Protein AF-A0A9P6AMW8-F1 (afdb_monomer)

Mean predicted aligned error: 8.82 Å

Radius of gyration: 20.81 Å; Cα contacts (8 Å, |Δi|>4): 158; chains: 1; bounding box: 56×40×56 Å

Solvent-accessible surface area (backbone atoms only — not comparable to full-atom values): 8699 Å² total; per-residue (Å²): 134,95,81,68,92,44,73,69,53,42,51,54,51,51,64,68,69,44,82,83,67,63,63,82,44,75,46,80,45,67,46,92,93,39,68,93,45,84,43,79,47,74,47,56,54,65,71,47,46,52,52,48,61,76,64,36,72,91,46,67,91,43,57,53,68,61,65,46,85,46,56,45,96,85,60,84,44,79,48,72,88,52,58,36,30,29,69,67,43,39,60,51,47,73,72,48,61,91,94,62,61,73,78,42,79,42,77,49,72,52,84,43,75,55,54,85,88,76,72,74,44,72,46,71,54,73,49,78,50,53,46,30,49,54,85,88,115

InterPro domains:
  IPR041078 Plavaka transposase [PF18759] (4-136)

Secondary structure (DSSP, 8-state):
----SSHHHHHHHHHHHS---SPPEEEEEEETTEEEEEEEEEE--HHHHHHHHHH-GGGTT-B--S---EE-TTSSSEE--SGGGSHHHHHHHTTSPTT-----EEEEE--EEE-GGGS-EEE--EEEEETTB-TT-

Structure (mmCIF, N/CA/C/O backbone):
data_AF-A0A9P6AMW8-F1
#
_entry.id   AF-A0A9P6AMW8-F1
#
loop_
_atom_site.group_PDB
_atom_site.id
_atom_site.type_symbol
_atom_site.label_atom_id
_atom_site.label_alt_id
_atom_site.label_comp_id
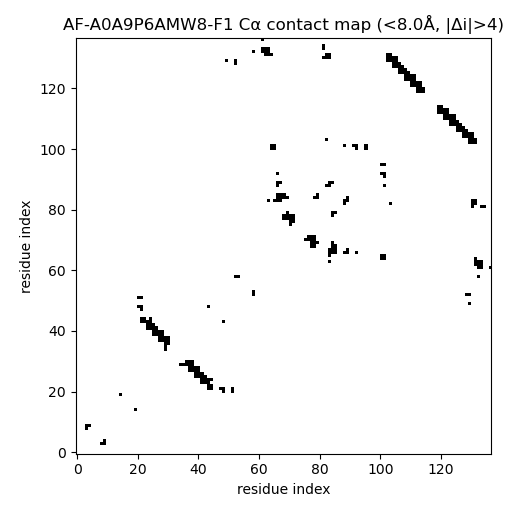_atom_site.label_asym_id
_atom_site.label_entity_id
_atom_site.label_seq_id
_atom_site.pdbx_PDB_ins_code
_atom_site.Cartn_x
_atom_site.Cartn_y
_atom_site.Cartn_z
_atom_site.occupancy
_atom_site.B_iso_or_equiv
_atom_site.auth_seq_id
_atom_site.auth_comp_id
_atom_site.auth_asym_id
_atom_site.auth_atom_id
_atom_site.pdbx_PDB_model_num
ATOM 1 N N . MET A 1 1 ? -28.611 23.921 -3.679 1.00 47.62 1 MET A N 1
ATOM 2 C CA . MET A 1 1 ? -28.307 24.585 -2.395 1.00 47.62 1 MET A CA 1
ATOM 3 C C . MET A 1 1 ? -28.744 23.627 -1.295 1.00 47.62 1 MET A C 1
ATOM 5 O O . MET A 1 1 ? -29.929 23.336 -1.227 1.00 47.62 1 MET A O 1
ATOM 9 N N . LEU A 1 2 ? -27.805 23.041 -0.545 1.00 55.50 2 LEU A N 1
ATOM 10 C CA . LEU A 1 2 ? -28.119 22.187 0.610 1.00 55.50 2 LEU A CA 1
ATOM 11 C C . LEU A 1 2 ? -28.408 23.109 1.801 1.00 55.50 2 LEU A C 1
ATOM 13 O O . LEU A 1 2 ? -27.525 23.855 2.216 1.00 55.50 2 LEU A O 1
ATOM 17 N N . SER A 1 3 ? -29.643 23.112 2.300 1.00 78.00 3 SER A N 1
ATOM 18 C CA . SER A 1 3 ? -30.046 23.852 3.501 1.00 78.00 3 SER A CA 1
ATOM 19 C C . SER A 1 3 ? -30.355 22.872 4.631 1.00 78.00 3 SER A C 1
ATOM 21 O O . SER A 1 3 ? -31.043 21.878 4.404 1.00 78.00 3 SER A O 1
ATOM 23 N N . PHE A 1 4 ? -29.887 23.171 5.841 1.00 83.88 4 PHE A N 1
ATOM 24 C CA . PHE A 1 4 ? -30.096 22.363 7.044 1.00 83.88 4 PHE A CA 1
ATOM 25 C C . PHE A 1 4 ? -30.487 23.258 8.224 1.00 83.88 4 PHE A C 1
ATOM 27 O O . PHE A 1 4 ? -30.116 24.430 8.283 1.00 83.88 4 PHE A O 1
ATOM 34 N N . THR A 1 5 ? -31.235 22.697 9.171 1.00 84.56 5 THR A N 1
ATOM 35 C CA . THR A 1 5 ? -31.775 23.407 10.346 1.00 84.56 5 THR A CA 1
ATOM 36 C C . THR A 1 5 ? -31.062 23.048 11.649 1.00 84.56 5 THR A C 1
ATOM 38 O O . THR A 1 5 ? -31.277 23.686 12.678 1.00 84.56 5 THR A O 1
ATOM 41 N N . SER A 1 6 ? -30.173 22.050 11.624 1.00 84.06 6 SER A N 1
ATOM 42 C CA . SER A 1 6 ? -29.344 21.670 12.770 1.00 84.06 6 SER A CA 1
ATOM 43 C C . SER A 1 6 ? -28.012 21.052 12.343 1.00 84.06 6 SER A C 1
ATOM 45 O O . SER A 1 6 ? -27.896 20.489 11.256 1.00 84.06 6 SER A O 1
ATOM 47 N N . ALA A 1 7 ? -27.012 21.086 13.232 1.00 72.38 7 ALA A N 1
ATOM 48 C CA . ALA A 1 7 ? -25.718 20.434 13.004 1.00 72.38 7 ALA A CA 1
ATOM 49 C C . ALA A 1 7 ? -25.854 18.913 12.794 1.00 72.38 7 ALA A C 1
ATOM 51 O O . ALA A 1 7 ? -25.143 18.325 11.985 1.00 72.38 7 ALA A O 1
ATOM 52 N N . LYS A 1 8 ? -26.817 18.275 13.474 1.00 78.75 8 LYS A N 1
ATOM 53 C CA . LYS A 1 8 ? -27.129 16.850 13.294 1.00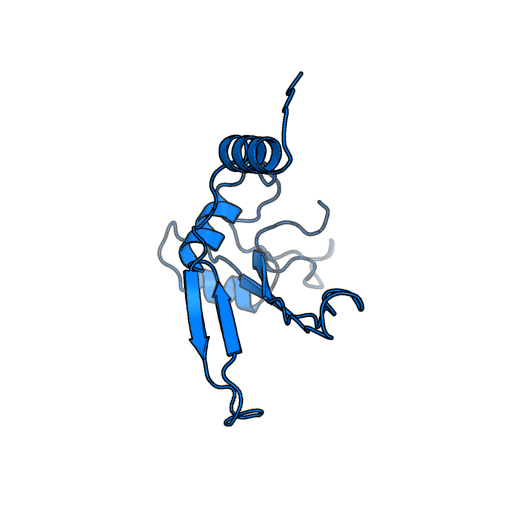 78.75 8 LYS A CA 1
ATOM 54 C C . LYS A 1 8 ? -27.656 16.563 11.888 1.00 78.75 8 LYS A C 1
ATOM 56 O O . LYS A 1 8 ? -27.276 15.566 11.283 1.00 78.75 8 LYS A O 1
ATOM 61 N N . GLU A 1 9 ? -28.524 17.433 11.381 1.00 80.69 9 GLU A N 1
ATOM 62 C CA . GLU A 1 9 ? -29.074 17.324 10.031 1.00 80.69 9 GLU A CA 1
ATOM 63 C C . GLU A 1 9 ? -28.001 17.579 8.969 1.00 80.69 9 GLU A C 1
ATOM 65 O O . GLU A 1 9 ? -27.904 16.809 8.018 1.00 80.69 9 GLU A O 1
ATOM 70 N N . MET A 1 10 ? -27.145 18.583 9.177 1.00 80.50 10 MET A N 1
ATOM 71 C CA . MET A 1 10 ? -25.980 18.835 8.329 1.00 80.50 10 MET A CA 1
ATOM 72 C C . MET A 1 10 ? -25.079 17.601 8.245 1.00 80.50 10 MET A C 1
ATOM 74 O O . MET A 1 10 ? -24.810 17.130 7.148 1.00 80.50 10 MET A O 1
ATOM 78 N N . HIS A 1 11 ? -24.659 17.038 9.386 1.00 73.88 11 HIS A N 1
ATOM 79 C CA . HIS A 1 11 ? -23.818 15.838 9.406 1.00 73.88 11 HIS A CA 1
ATOM 80 C C . HIS A 1 11 ? -24.504 14.666 8.702 1.00 73.88 11 HIS A C 1
ATOM 82 O O . HIS A 1 11 ? -23.898 14.043 7.843 1.00 73.88 11 HIS A O 1
ATOM 88 N N . ALA A 1 12 ? -25.783 14.405 8.978 1.00 75.50 12 ALA A N 1
ATOM 89 C CA . ALA A 1 12 ? -26.512 13.318 8.327 1.00 75.50 12 ALA A CA 1
ATOM 90 C C . ALA A 1 12 ? -26.642 13.500 6.802 1.00 75.50 12 ALA A C 1
ATOM 92 O O . ALA A 1 12 ? -26.612 12.515 6.064 1.00 75.50 12 ALA A O 1
ATOM 93 N N . GLN A 1 13 ? -26.798 14.738 6.324 1.00 73.50 13 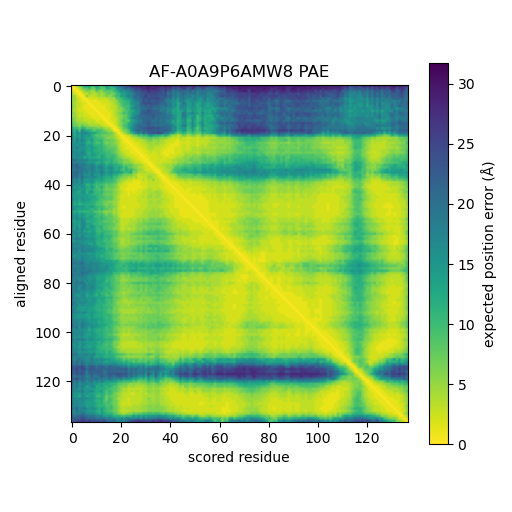GLN A N 1
ATOM 94 C CA . GLN A 1 13 ? -26.823 15.044 4.892 1.00 73.50 13 GLN A CA 1
ATOM 95 C C . GLN A 1 13 ? -25.435 14.879 4.259 1.00 73.50 13 GLN A C 1
ATOM 97 O O . GLN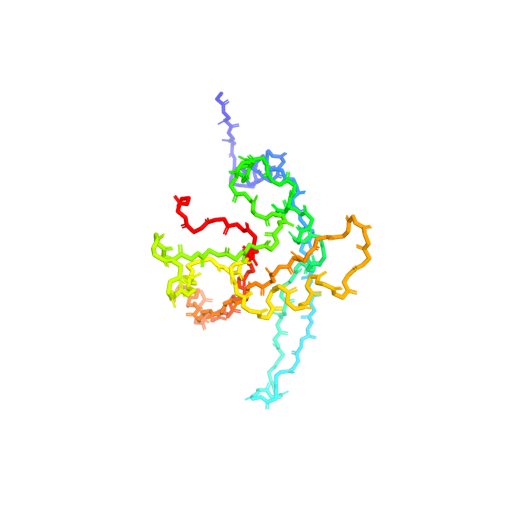 A 1 13 ? -25.340 14.291 3.184 1.00 73.50 13 GLN A O 1
ATOM 102 N N . THR A 1 14 ? -24.371 15.324 4.931 1.00 64.38 14 THR A N 1
ATOM 103 C CA . THR A 1 14 ? -22.982 15.139 4.484 1.00 64.38 14 THR A CA 1
ATOM 104 C C . THR A 1 14 ? -22.612 13.657 4.407 1.00 64.38 14 THR A C 1
ATOM 106 O O . THR A 1 14 ? -22.142 13.205 3.369 1.00 64.38 14 THR A O 1
ATOM 109 N N . GLU A 1 15 ? -22.920 12.877 5.445 1.00 66.81 15 GLU A N 1
ATOM 110 C CA . GLU A 1 15 ? -22.695 11.422 5.495 1.00 66.81 15 GLU A CA 1
ATOM 111 C C . GLU A 1 15 ? -23.474 10.670 4.399 1.00 66.81 15 GLU A C 1
ATOM 113 O O . GLU A 1 15 ? -22.990 9.688 3.845 1.00 66.81 15 GLU A O 1
ATOM 118 N N . LYS A 1 16 ? -24.684 11.132 4.045 1.00 65.75 16 LYS A N 1
ATOM 119 C CA . LYS A 1 16 ? -25.469 10.566 2.931 1.00 65.75 16 LYS A CA 1
ATOM 120 C C . LYS A 1 16 ? -24.941 10.944 1.549 1.00 65.75 16 LYS A C 1
ATOM 122 O O . LYS A 1 16 ? -25.181 10.201 0.602 1.00 65.75 16 LYS A O 1
ATOM 127 N N . ALA A 1 17 ? -24.336 12.121 1.417 1.00 61.44 17 ALA A N 1
ATOM 128 C CA . ALA A 1 17 ? -23.851 12.649 0.146 1.00 61.44 17 ALA A CA 1
ATOM 129 C C . ALA A 1 17 ? -22.426 12.181 -0.185 1.00 61.44 17 ALA A C 1
ATOM 131 O O . ALA A 1 17 ? -22.044 12.177 -1.354 1.00 61.44 17 ALA A O 1
ATOM 132 N N . MET A 1 18 ? -21.643 11.795 0.823 1.00 59.72 18 MET A N 1
ATOM 133 C CA . MET A 1 18 ? -20.328 11.198 0.626 1.00 59.72 18 MET A CA 1
ATOM 134 C C . MET A 1 18 ? -20.472 9.781 0.062 1.00 59.72 18 MET A C 1
ATOM 136 O O . MET A 1 18 ? -21.304 8.996 0.518 1.00 59.72 18 MET A O 1
ATOM 140 N N . VAL A 1 19 ? -19.660 9.456 -0.951 1.00 58.62 19 VAL A N 1
ATOM 141 C CA . VAL A 1 19 ? -19.504 8.080 -1.441 1.00 58.62 19 VAL A CA 1
ATOM 142 C C . VAL A 1 19 ? -19.133 7.230 -0.230 1.00 58.62 19 VAL A C 1
ATOM 144 O O . VAL A 1 19 ? -18.149 7.528 0.447 1.00 58.62 19 VAL A O 1
ATOM 147 N N . GLN A 1 20 ? -19.973 6.251 0.114 1.00 67.19 20 GLN A N 1
ATOM 148 C CA . GLN A 1 20 ? -19.756 5.442 1.308 1.00 67.19 20 GLN A CA 1
ATOM 149 C C . GLN A 1 20 ? -18.525 4.568 1.090 1.00 67.19 20 GLN A C 1
ATOM 151 O O . GLN A 1 20 ? -18.607 3.515 0.462 1.00 67.19 20 GLN A O 1
ATOM 156 N N . GLY A 1 21 ? -17.387 5.043 1.590 1.00 74.62 21 GLY A N 1
ATOM 157 C CA . GLY A 1 21 ? -16.154 4.278 1.639 1.00 74.62 21 GLY A CA 1
ATOM 158 C C . GLY A 1 21 ? -16.254 3.097 2.615 1.00 74.62 21 GLY A C 1
ATOM 159 O O . GLY A 1 21 ? -17.332 2.765 3.123 1.00 74.62 21 GLY A O 1
ATOM 160 N N . PRO A 1 22 ? -15.121 2.447 2.912 1.00 86.00 22 PRO A N 1
ATOM 161 C CA . PRO A 1 22 ? -15.063 1.357 3.878 1.00 86.00 22 PRO A CA 1
ATOM 162 C C . PRO A 1 22 ? -15.728 1.722 5.215 1.00 86.00 22 PRO A C 1
ATOM 164 O O . PRO A 1 22 ? -15.629 2.847 5.695 1.00 86.00 22 PRO A O 1
ATOM 167 N N . ILE A 1 23 ? -16.394 0.759 5.854 1.00 87.88 23 ILE A N 1
ATOM 168 C CA . ILE A 1 23 ? -17.102 1.003 7.120 1.00 87.88 23 ILE A CA 1
ATOM 169 C C . ILE A 1 23 ? -16.088 1.096 8.266 1.00 87.88 23 ILE A C 1
ATOM 171 O O . ILE A 1 23 ? -15.137 0.312 8.332 1.00 87.88 23 ILE A O 1
ATOM 175 N N . TRP A 1 24 ? -16.275 2.057 9.172 1.00 87.69 24 TRP A N 1
ATOM 176 C CA . TRP A 1 24 ? -15.488 2.147 10.402 1.00 87.69 24 TRP A CA 1
ATOM 177 C C . TRP A 1 24 ? -15.844 1.014 11.364 1.00 87.69 24 TRP A C 1
ATOM 179 O O . TRP A 1 24 ? -17.010 0.780 11.675 1.00 87.69 24 TRP A O 1
ATOM 189 N N . THR A 1 25 ? -14.820 0.343 11.875 1.00 91.88 25 THR A N 1
ATOM 190 C CA . THR A 1 25 ? -14.905 -0.635 12.963 1.00 91.88 25 THR A CA 1
ATOM 191 C C . THR A 1 25 ? -14.058 -0.142 14.129 1.00 91.88 25 THR A C 1
ATOM 193 O O . THR A 1 25 ? -13.088 0.592 13.932 1.00 91.88 25 THR A O 1
ATOM 196 N N . SER A 1 26 ? -14.415 -0.530 15.351 1.00 93.31 26 SER A N 1
ATOM 197 C CA . SER A 1 26 ? -13.593 -0.268 16.525 1.00 93.31 26 SER A CA 1
ATOM 198 C C . SER A 1 26 ? -13.357 -1.523 17.348 1.00 93.31 26 SER A C 1
ATOM 200 O O . SER A 1 26 ? -14.180 -2.438 17.376 1.00 93.31 26 SER A O 1
ATOM 202 N N . GLN A 1 27 ? -12.213 -1.562 18.020 1.00 93.81 27 GLN A N 1
ATOM 203 C CA . GLN A 1 27 ? -11.889 -2.590 18.999 1.00 93.81 27 GLN A CA 1
ATOM 204 C C . GLN A 1 27 ? -11.116 -1.971 20.160 1.00 93.81 27 GLN A C 1
ATOM 206 O O . GLN A 1 27 ? -10.371 -1.006 19.980 1.00 93.81 27 GLN A O 1
ATOM 211 N N . ILE A 1 28 ? -11.287 -2.537 21.350 1.00 94.19 28 ILE A N 1
ATOM 212 C CA . ILE A 1 28 ? -10.445 -2.199 22.495 1.00 94.19 28 ILE A CA 1
ATOM 213 C C . ILE A 1 28 ? -9.156 -3.005 22.361 1.00 94.19 28 ILE A C 1
ATOM 215 O O . ILE A 1 28 ? -9.201 -4.217 22.146 1.00 94.19 28 ILE A O 1
ATOM 219 N N . ILE A 1 29 ? -8.024 -2.321 22.459 1.00 91.81 29 ILE A N 1
ATOM 220 C CA . ILE A 1 29 ? -6.694 -2.919 22.471 1.00 91.81 29 ILE A CA 1
ATOM 221 C C . ILE A 1 29 ? -5.965 -2.523 23.750 1.00 91.81 29 ILE A C 1
ATOM 223 O O . ILE A 1 29 ? -6.311 -1.537 24.402 1.00 91.81 29 ILE A O 1
ATOM 227 N N . THR A 1 30 ? -4.933 -3.295 24.057 1.00 91.50 30 THR A N 1
ATOM 228 C CA . THR A 1 30 ? -3.956 -2.986 25.093 1.00 91.50 30 THR A CA 1
ATOM 229 C C . THR A 1 30 ? -2.601 -2.866 24.414 1.00 91.50 30 THR A C 1
ATOM 231 O O . THR A 1 30 ? -2.164 -3.794 23.725 1.00 91.50 30 THR A O 1
ATOM 234 N N . LEU A 1 31 ? -1.957 -1.714 24.563 1.00 87.62 31 LEU A N 1
ATOM 235 C CA . LEU A 1 31 ? -0.597 -1.494 24.083 1.00 87.62 31 LEU A CA 1
ATOM 236 C C . LEU A 1 31 ? 0.406 -2.005 25.120 1.00 87.62 31 LEU A C 1
ATOM 238 O O . LEU A 1 31 ? 0.199 -1.837 26.318 1.00 87.62 31 LEU A O 1
ATOM 242 N N . LYS A 1 32 ? 1.516 -2.598 24.667 1.00 87.62 32 LYS A N 1
ATOM 243 C CA . LYS A 1 32 ? 2.574 -3.096 25.570 1.00 87.62 32 LYS A CA 1
ATOM 244 C C . LYS A 1 32 ? 3.210 -1.968 26.380 1.00 87.62 32 LYS A C 1
ATOM 246 O O . LYS A 1 32 ? 3.704 -2.173 27.479 1.00 87.62 32 LYS A O 1
ATOM 251 N N . GLU A 1 33 ? 3.220 -0.771 25.814 1.00 85.38 33 GLU A N 1
ATOM 252 C CA . GLU A 1 33 ? 3.769 0.435 26.417 1.00 85.38 33 GLU A CA 1
ATOM 253 C C . GLU A 1 33 ? 2.826 1.055 27.462 1.00 85.38 33 GLU A C 1
ATOM 255 O O . GLU A 1 33 ? 3.240 1.949 28.196 1.00 85.38 33 GLU A O 1
ATOM 260 N N . ALA A 1 34 ? 1.569 0.603 27.520 1.00 83.62 34 ALA A N 1
ATOM 261 C CA . ALA A 1 34 ? 0.529 1.125 28.399 1.00 83.62 34 ALA A CA 1
ATOM 262 C C . ALA A 1 34 ? -0.479 0.015 28.750 1.00 83.62 34 ALA A C 1
ATOM 264 O O . ALA A 1 34 ? -1.662 0.112 28.424 1.00 83.62 34 ALA A O 1
ATOM 265 N N . GLU A 1 35 ? 0.006 -1.057 29.388 1.00 85.25 35 GLU A N 1
ATOM 266 C CA . GLU A 1 35 ? -0.796 -2.257 29.680 1.00 85.25 35 GLU A CA 1
ATOM 267 C C . GLU A 1 35 ? -1.982 -1.983 30.623 1.00 85.25 35 GLU A C 1
ATOM 269 O O . GLU A 1 35 ? -3.021 -2.635 30.519 1.00 85.25 35 GLU A O 1
ATOM 274 N N . ASP A 1 36 ? -1.849 -0.974 31.488 1.00 88.25 36 ASP A N 1
ATOM 275 C CA . ASP A 1 36 ? -2.874 -0.555 32.451 1.00 88.25 36 ASP A CA 1
ATOM 276 C C . ASP A 1 36 ? -3.914 0.418 31.860 1.00 88.25 36 ASP A C 1
ATOM 278 O O . ASP A 1 36 ? -4.883 0.786 32.530 1.00 88.25 36 ASP A O 1
ATOM 282 N N . GLU A 1 37 ? -3.745 0.839 30.604 1.00 84.75 37 GLU A N 1
ATOM 283 C CA . GLU A 1 37 ? -4.668 1.739 29.916 1.00 84.75 37 GLU A CA 1
ATOM 284 C C . GLU A 1 37 ? -5.309 1.026 28.724 1.00 84.75 37 GLU A C 1
ATOM 286 O O . GLU A 1 37 ? -4.632 0.504 27.844 1.00 84.75 37 GLU A O 1
ATOM 291 N N . LEU A 1 38 ? -6.641 1.017 28.661 1.00 85.44 38 LEU A N 1
ATOM 292 C CA . LEU A 1 38 ? -7.358 0.499 27.497 1.00 85.44 38 LEU A CA 1
ATOM 293 C C . LEU A 1 38 ? -7.419 1.575 26.411 1.00 85.44 38 LEU A C 1
ATOM 295 O O . LEU A 1 38 ? -7.950 2.666 26.643 1.00 85.44 38 LEU A O 1
ATOM 299 N N . GLN A 1 39 ? -6.940 1.262 25.207 1.00 87.69 39 GLN A N 1
ATOM 300 C CA . GLN A 1 39 ? -7.053 2.145 24.047 1.00 87.69 39 GLN A CA 1
ATOM 301 C C . GLN A 1 39 ? -8.156 1.656 23.106 1.00 87.69 39 GLN A C 1
ATOM 303 O O . GLN A 1 39 ? -8.381 0.459 22.939 1.00 87.69 39 GLN A O 1
ATOM 308 N N . VAL A 1 40 ? -8.846 2.589 22.449 1.00 90.69 40 VAL A N 1
ATOM 309 C CA . VAL A 1 40 ? -9.815 2.260 21.396 1.00 90.69 40 VAL A CA 1
ATOM 310 C C . VAL A 1 40 ? -9.148 2.462 20.043 1.00 90.69 40 VAL A C 1
ATOM 312 O O . VAL A 1 40 ? -8.764 3.578 19.696 1.00 90.69 40 VAL A O 1
ATOM 315 N N . MET A 1 41 ? -9.030 1.387 19.270 1.00 91.12 41 MET A N 1
ATOM 316 C CA . MET A 1 41 ? -8.548 1.429 17.895 1.00 91.12 41 MET A CA 1
ATOM 317 C C . MET A 1 41 ? -9.736 1.532 16.947 1.00 91.12 41 MET A C 1
ATOM 319 O O . MET A 1 41 ? -10.585 0.645 16.935 1.00 91.12 41 MET A O 1
ATOM 323 N N . PHE A 1 42 ? -9.769 2.586 16.136 1.00 91.69 42 PHE A N 1
ATOM 324 C CA . PHE A 1 42 ? -10.713 2.743 15.030 1.00 91.69 42 PHE A CA 1
ATOM 325 C C . PHE A 1 42 ? -10.005 2.405 13.722 1.00 91.69 42 PHE A C 1
ATOM 327 O O . PHE A 1 42 ? -8.903 2.894 13.477 1.00 91.69 42 PHE A O 1
ATOM 334 N N . PHE A 1 43 ? -10.614 1.568 12.888 1.00 91.38 43 PHE A N 1
ATOM 335 C CA . PHE A 1 43 ? -10.003 1.122 11.641 1.00 91.38 43 PHE A CA 1
ATOM 336 C C . PHE A 1 43 ? -11.046 0.738 10.592 1.00 91.38 43 PHE A C 1
ATOM 338 O O . PHE A 1 43 ? -12.189 0.405 10.901 1.00 91.38 43 PHE A O 1
ATOM 345 N N . HIS A 1 44 ? -10.616 0.749 9.338 1.00 92.00 44 HIS A N 1
ATOM 346 C CA . HIS A 1 44 ? -11.336 0.172 8.212 1.00 92.00 44 HIS A CA 1
ATOM 347 C C . HIS A 1 44 ? -10.746 -1.187 7.844 1.00 92.00 44 HIS A C 1
ATOM 349 O O . HIS A 1 44 ? -9.578 -1.462 8.128 1.00 92.00 44 HIS A O 1
ATOM 355 N N . ASN A 1 45 ? -11.515 -2.023 7.143 1.00 92.12 45 ASN A N 1
ATOM 356 C CA . ASN A 1 45 ? -10.941 -3.211 6.522 1.00 92.12 45 ASN A CA 1
ATOM 357 C C . ASN A 1 45 ? -9.915 -2.776 5.452 1.00 92.12 45 ASN A C 1
ATOM 359 O O . ASN A 1 45 ? -10.314 -2.164 4.458 1.00 92.12 45 ASN A O 1
ATOM 363 N N . PRO A 1 46 ? -8.621 -3.121 5.595 1.00 92.31 46 PRO A N 1
ATOM 364 C CA . PRO A 1 46 ? -7.578 -2.645 4.689 1.00 92.31 46 PRO A CA 1
ATOM 365 C C . PRO A 1 46 ? -7.799 -3.109 3.244 1.00 92.31 46 PRO A C 1
ATOM 367 O O . PRO A 1 46 ? -7.510 -2.370 2.310 1.00 92.31 46 PRO A O 1
ATOM 370 N N . VAL A 1 47 ? -8.387 -4.291 3.034 1.00 93.44 47 VAL A N 1
ATOM 371 C CA . VAL A 1 47 ? -8.716 -4.790 1.689 1.00 93.44 47 VAL A CA 1
ATOM 372 C C . VAL A 1 47 ? -9.810 -3.940 1.041 1.00 93.44 47 VAL A C 1
ATOM 374 O O . VAL A 1 47 ? -9.777 -3.715 -0.166 1.00 93.44 47 VAL A O 1
ATOM 377 N N . GLN A 1 48 ? -10.777 -3.451 1.823 1.00 93.38 48 GLN A N 1
ATOM 378 C CA . GLN A 1 48 ? -11.789 -2.524 1.311 1.00 93.38 48 GLN A CA 1
ATOM 379 C C . GLN A 1 48 ? -11.176 -1.158 0.997 1.00 93.38 48 GLN A C 1
ATOM 381 O O . GLN A 1 48 ? -11.501 -0.600 -0.043 1.00 93.38 48 GLN A O 1
ATOM 386 N N . CYS A 1 49 ? -10.242 -0.663 1.816 1.00 92.62 49 CYS A N 1
ATOM 387 C CA . CYS A 1 49 ? -9.507 0.568 1.513 1.00 92.62 49 CYS A CA 1
ATOM 388 C C . CYS A 1 49 ? -8.734 0.465 0.197 1.00 92.62 49 CYS A C 1
ATOM 390 O O . CYS A 1 49 ? -8.812 1.369 -0.625 1.00 92.62 49 CYS A O 1
ATOM 392 N N . VAL A 1 50 ? -8.028 -0.647 -0.033 1.00 93.88 50 VAL A N 1
ATOM 393 C CA . VAL A 1 50 ? -7.310 -0.878 -1.297 1.00 93.88 50 VAL A CA 1
ATOM 394 C C . VAL A 1 50 ? -8.279 -0.888 -2.480 1.00 93.88 50 VAL A C 1
ATOM 396 O O . VAL A 1 50 ? -8.000 -0.254 -3.492 1.00 93.88 50 VAL A O 1
ATOM 399 N N . LYS A 1 51 ? -9.430 -1.564 -2.358 1.00 92.50 51 LYS A N 1
ATOM 400 C CA . LYS A 1 51 ? -10.465 -1.569 -3.407 1.00 92.50 51 LYS A CA 1
ATOM 401 C C . LYS A 1 51 ? -11.006 -0.172 -3.692 1.00 92.50 51 LYS A C 1
ATOM 403 O O . LYS A 1 51 ? -11.175 0.167 -4.856 1.00 92.50 51 LYS A O 1
ATOM 408 N N . GLU A 1 52 ? -11.249 0.616 -2.650 1.00 91.88 52 GLU A N 1
ATOM 409 C CA . GLU A 1 52 ? -11.726 1.991 -2.780 1.00 91.88 52 GLU A CA 1
ATOM 410 C C . GLU A 1 52 ? -10.685 2.865 -3.484 1.00 91.88 52 GLU A C 1
ATOM 412 O O . GLU A 1 52 ? -11.010 3.543 -4.450 1.00 91.88 52 GLU A O 1
ATOM 417 N N . LEU A 1 53 ? -9.416 2.794 -3.067 1.00 92.12 53 LEU A N 1
ATOM 418 C CA . LEU A 1 53 ? -8.326 3.550 -3.688 1.00 92.12 53 LEU A CA 1
ATOM 419 C C . LEU A 1 53 ? -8.129 3.157 -5.161 1.00 92.12 53 LEU A C 1
ATOM 421 O O . LEU A 1 53 ? -8.030 4.036 -6.008 1.00 92.12 53 LEU A O 1
ATOM 425 N N . LEU A 1 54 ? -8.140 1.861 -5.490 1.00 91.50 54 LEU A N 1
ATOM 426 C CA . LEU A 1 54 ? -8.036 1.386 -6.879 1.00 91.50 54 LEU A CA 1
ATOM 427 C C . LEU A 1 54 ? -9.271 1.716 -7.732 1.00 91.50 54 LEU A C 1
ATOM 429 O O . LEU A 1 54 ? -9.171 1.768 -8.954 1.00 91.50 54 LEU A O 1
ATOM 433 N N . GLY A 1 55 ? -10.440 1.867 -7.111 1.00 90.00 55 GLY A N 1
ATOM 434 C CA . GLY A 1 55 ? -11.698 2.176 -7.789 1.00 90.00 55 GLY A CA 1
ATOM 435 C C . GLY A 1 55 ? -12.017 3.667 -7.859 1.00 90.00 55 GLY A C 1
ATOM 436 O O . GLY A 1 55 ? -13.002 4.036 -8.497 1.00 90.00 55 GLY A O 1
ATOM 437 N N . ASN A 1 56 ? -11.225 4.519 -7.203 1.00 89.12 56 ASN A N 1
ATOM 438 C CA . ASN A 1 56 ? -11.535 5.933 -7.058 1.00 89.12 56 ASN A CA 1
ATOM 439 C C . ASN A 1 56 ? -11.350 6.674 -8.395 1.00 89.12 56 ASN A C 1
ATOM 441 O O . ASN A 1 56 ? -10.221 6.770 -8.888 1.00 89.12 56 ASN A O 1
ATOM 445 N N . PRO A 1 57 ? -12.414 7.275 -8.965 1.00 89.38 57 PRO A N 1
ATOM 446 C CA . PRO A 1 57 ? -12.317 8.026 -10.214 1.00 89.38 57 PRO A CA 1
ATOM 447 C C . PRO A 1 57 ? -11.361 9.222 -10.150 1.00 89.38 57 PRO A C 1
ATOM 449 O O . PRO A 1 57 ? -10.876 9.653 -11.191 1.00 89.38 57 PRO A O 1
ATOM 452 N N . ALA A 1 58 ? -11.069 9.748 -8.955 1.00 88.00 58 ALA A N 1
ATOM 453 C CA . 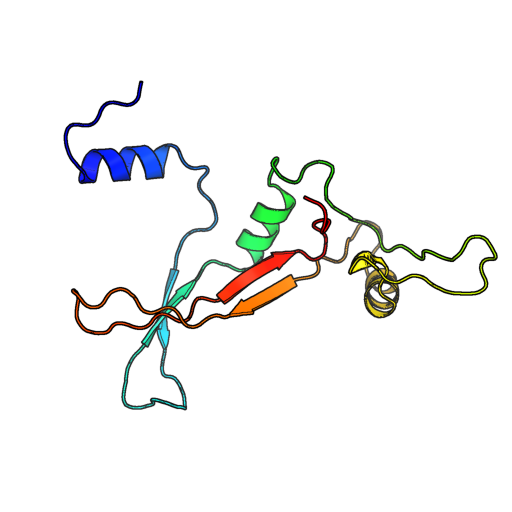ALA A 1 58 ? -10.101 10.829 -8.773 1.00 88.00 58 ALA A CA 1
ATOM 454 C C . ALA A 1 58 ? -8.677 10.436 -9.201 1.00 88.00 58 ALA A C 1
ATOM 456 O O . ALA A 1 58 ? -7.880 11.313 -9.508 1.00 88.00 58 ALA A O 1
ATOM 457 N N . PHE A 1 59 ? -8.370 9.137 -9.235 1.00 89.06 59 PHE A N 1
ATOM 458 C CA . PHE A 1 59 ? -7.064 8.601 -9.624 1.00 89.06 59 PHE A CA 1
ATOM 459 C C . PHE A 1 59 ? -7.086 7.954 -11.016 1.00 89.06 59 PHE A C 1
ATOM 461 O O . PHE A 1 59 ? -6.151 7.250 -11.402 1.00 89.06 59 PHE A O 1
ATOM 468 N N . ALA A 1 60 ? -8.165 8.145 -11.781 1.00 88.50 60 ALA A N 1
ATOM 469 C CA . ALA A 1 60 ? -8.278 7.591 -13.122 1.00 88.50 60 ALA A CA 1
ATOM 470 C C . ALA A 1 60 ? -7.216 8.204 -14.048 1.00 88.50 60 ALA A C 1
ATOM 472 O O . ALA A 1 60 ? -7.189 9.412 -14.254 1.00 88.50 60 ALA A O 1
ATOM 473 N N . GLY A 1 61 ? -6.363 7.356 -14.627 1.00 90.31 61 GLY A N 1
ATOM 474 C CA . GLY A 1 61 ? -5.238 7.784 -15.470 1.00 90.31 61 GLY A CA 1
ATOM 475 C C . GLY A 1 61 ? -3.946 8.085 -14.703 1.00 90.31 61 GLY A C 1
ATOM 476 O O . GLY A 1 61 ? -2.895 8.154 -15.325 1.00 90.31 61 GLY A O 1
ATOM 477 N N . GLU A 1 62 ? -4.010 8.1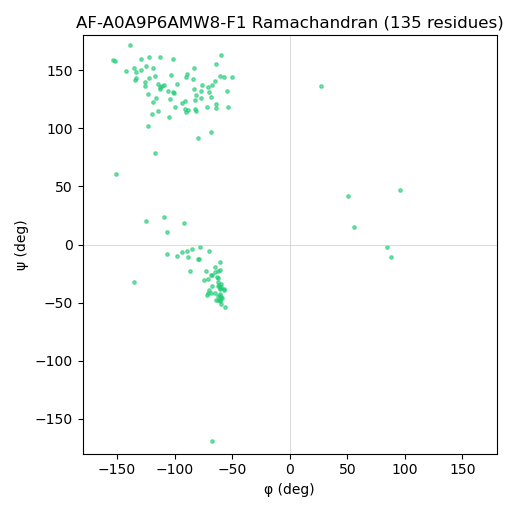53 -13.374 1.00 92.44 62 GLU A N 1
ATOM 478 C CA . GLU A 1 62 ? -2.896 8.500 -12.479 1.00 92.44 62 GLU A CA 1
ATOM 479 C C . GLU A 1 62 ? -2.406 7.275 -11.682 1.00 92.44 62 GLU A C 1
ATOM 481 O O . GLU A 1 62 ? -1.872 7.389 -10.575 1.00 92.44 62 GLU A O 1
ATOM 486 N N . MET A 1 63 ? -2.650 6.071 -12.212 1.00 92.38 63 MET A N 1
ATOM 487 C CA . MET A 1 63 ? -2.280 4.804 -11.586 1.00 92.38 63 MET A CA 1
ATOM 488 C C . MET A 1 63 ? -1.400 3.946 -12.489 1.00 92.38 63 MET A C 1
ATOM 490 O O . MET A 1 63 ? -1.765 3.618 -13.620 1.00 92.38 63 MET A O 1
ATOM 494 N N . ASP A 1 64 ? -0.289 3.489 -11.924 1.00 92.62 64 ASP A N 1
ATOM 495 C CA . ASP A 1 64 ? 0.598 2.507 -12.523 1.00 92.62 64 ASP A CA 1
ATOM 496 C C . ASP A 1 64 ? 0.177 1.089 -12.110 1.00 92.62 64 ASP A C 1
ATOM 498 O O . ASP A 1 64 ? 0.288 0.679 -10.947 1.00 92.62 64 ASP A O 1
ATOM 502 N N . TYR A 1 65 ? -0.279 0.307 -13.086 1.00 92.06 65 TYR A N 1
ATOM 503 C CA . TYR A 1 65 ? -0.654 -1.099 -12.889 1.00 92.06 65 TYR A CA 1
ATOM 504 C C . TYR A 1 65 ? 0.450 -2.083 -13.283 1.00 92.06 65 TYR A C 1
ATOM 506 O O . TYR A 1 65 ? 0.348 -3.275 -12.990 1.00 92.06 65 TYR A O 1
ATOM 514 N N . GLU A 1 66 ? 1.505 -1.597 -13.933 1.00 90.56 66 GLU A N 1
ATOM 515 C CA . GLU A 1 66 ? 2.584 -2.419 -14.465 1.00 90.56 66 GLU A CA 1
ATOM 516 C C . GLU A 1 66 ? 3.933 -2.004 -13.876 1.00 90.56 66 GLU A C 1
ATOM 518 O O . GLU A 1 66 ? 4.210 -0.827 -13.635 1.00 90.56 66 GLU A O 1
ATOM 523 N N . ALA A 1 67 ? 4.790 -2.995 -13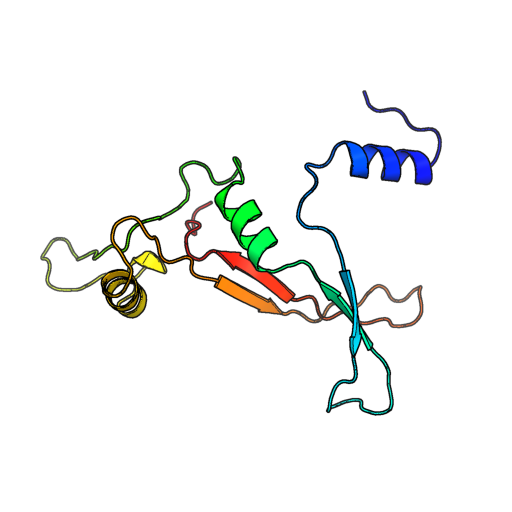.641 1.00 92.00 67 ALA A N 1
ATOM 524 C CA . ALA A 1 67 ? 6.180 -2.748 -13.300 1.00 92.00 67 ALA A CA 1
ATOM 525 C C . ALA A 1 67 ? 6.914 -2.152 -14.506 1.00 92.00 67 ALA A C 1
ATOM 527 O O . ALA A 1 67 ? 6.785 -2.646 -15.624 1.00 92.00 67 ALA A O 1
ATOM 528 N N . SER A 1 68 ? 7.753 -1.143 -14.284 1.00 90.81 68 SER A N 1
ATOM 529 C CA . SER A 1 68 ? 8.539 -0.542 -15.363 1.00 90.81 68 SER A CA 1
ATOM 530 C C . SER A 1 68 ? 10.036 -0.549 -15.052 1.00 90.81 68 SER A C 1
ATOM 532 O O . SER A 1 68 ? 10.485 -0.593 -13.901 1.00 90.81 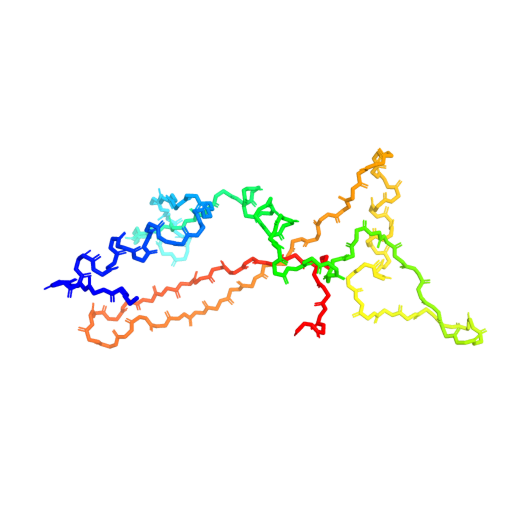68 SER A O 1
ATOM 534 N N . LYS A 1 69 ? 10.853 -0.558 -16.108 1.00 93.81 69 LYS A N 1
ATOM 535 C CA . LYS A 1 69 ? 12.312 -0.406 -16.026 1.00 93.81 69 LYS A CA 1
ATOM 536 C C . LYS A 1 69 ? 12.698 0.786 -16.886 1.00 93.81 69 LYS A C 1
ATOM 538 O O . LYS A 1 69 ? 12.743 0.683 -18.108 1.00 93.81 69 LYS A O 1
ATOM 543 N N . VAL A 1 70 ? 12.962 1.913 -16.238 1.00 92.69 70 VAL A N 1
ATOM 544 C CA . VAL A 1 70 ? 13.333 3.158 -16.915 1.00 92.69 70 VAL A CA 1
ATOM 545 C C . VAL A 1 70 ? 14.848 3.314 -16.886 1.00 92.69 70 VAL A C 1
ATOM 547 O O . VAL A 1 70 ? 15.490 3.025 -15.876 1.00 92.69 70 VAL A O 1
ATOM 550 N N . PHE A 1 71 ? 15.429 3.746 -18.001 1.00 94.94 71 PHE A N 1
ATOM 551 C CA . PHE A 1 71 ? 16.868 3.937 -18.157 1.00 94.94 71 PHE A CA 1
ATOM 552 C C . PHE A 1 71 ? 17.166 5.331 -18.705 1.00 94.94 71 PHE A C 1
ATOM 554 O O . PHE A 1 71 ? 16.304 5.963 -19.315 1.00 94.94 71 PHE A O 1
ATOM 561 N N . THR A 1 72 ? 18.395 5.799 -18.502 1.00 95.56 72 THR A N 1
ATOM 562 C CA . THR A 1 72 ? 18.923 6.998 -19.164 1.00 95.56 72 THR A CA 1
ATOM 563 C C . THR A 1 72 ? 18.915 6.848 -20.689 1.00 95.56 72 THR A C 1
ATOM 565 O O . THR A 1 72 ? 18.808 5.740 -21.217 1.00 95.56 72 THR A O 1
ATOM 568 N N . VAL A 1 73 ? 19.036 7.963 -21.419 1.00 94.81 73 VAL A N 1
ATOM 569 C CA . VAL A 1 73 ? 19.013 7.971 -22.898 1.00 94.81 73 VAL A CA 1
ATOM 570 C C . VAL A 1 73 ? 20.102 7.066 -23.487 1.00 94.81 73 VAL A C 1
ATOM 572 O O . VAL A 1 73 ? 19.853 6.333 -24.440 1.00 94.81 73 VAL A O 1
ATOM 575 N N . ASP A 1 74 ? 21.286 7.064 -22.876 1.00 95.62 74 ASP A N 1
ATOM 576 C CA . ASP A 1 74 ? 22.414 6.192 -23.227 1.00 95.62 74 ASP A CA 1
ATOM 577 C C . ASP A 1 74 ? 22.277 4.750 -22.696 1.00 95.62 74 ASP A C 1
ATOM 579 O O . ASP A 1 74 ? 23.135 3.908 -22.953 1.00 95.62 74 ASP A O 1
ATOM 583 N N . ARG A 1 75 ? 21.203 4.457 -21.951 1.00 91.88 75 ARG A N 1
ATOM 584 C CA . ARG A 1 75 ? 20.930 3.199 -21.239 1.00 91.88 75 ARG A CA 1
ATOM 585 C C . ARG A 1 75 ? 22.018 2.763 -20.253 1.00 91.88 75 ARG A C 1
ATOM 587 O O . ARG A 1 75 ? 22.000 1.617 -19.806 1.00 91.88 75 ARG A O 1
ATOM 594 N N . ALA A 1 76 ? 22.934 3.655 -19.879 1.00 94.75 76 ALA A N 1
ATOM 595 C CA . ALA A 1 76 ? 24.024 3.332 -18.964 1.00 94.75 76 ALA A CA 1
ATOM 596 C C . ALA A 1 76 ? 23.532 3.118 -17.525 1.00 94.75 76 ALA A C 1
ATOM 598 O O . ALA A 1 76 ? 24.131 2.348 -16.773 1.00 94.75 76 ALA A O 1
ATOM 599 N N . MET A 1 77 ? 22.440 3.783 -17.130 1.00 94.62 77 MET A N 1
ATOM 600 C CA . MET A 1 77 ? 21.939 3.757 -15.756 1.00 94.62 77 MET A CA 1
ATOM 601 C C . MET A 1 77 ? 20.434 3.520 -15.697 1.00 94.62 77 MET A C 1
ATOM 603 O O . MET A 1 77 ? 19.666 4.030 -16.514 1.00 94.62 77 MET A O 1
ATOM 607 N N . ARG A 1 78 ? 20.008 2.762 -14.682 1.00 93.38 78 ARG A N 1
ATOM 608 C CA . ARG A 1 78 ? 18.594 2.577 -14.343 1.00 93.38 78 ARG A CA 1
ATOM 609 C C . ARG A 1 78 ? 18.106 3.742 -13.482 1.00 93.38 78 ARG A C 1
ATOM 611 O O . ARG A 1 78 ? 18.772 4.121 -12.522 1.00 93.38 78 ARG A O 1
ATOM 618 N N . ILE A 1 79 ? 16.938 4.273 -13.823 1.00 93.81 79 ILE A N 1
ATOM 619 C CA . ILE A 1 79 ? 16.277 5.383 -13.138 1.00 93.81 79 ILE A CA 1
ATOM 620 C C . ILE A 1 79 ? 15.184 4.816 -12.232 1.00 93.81 79 ILE A C 1
ATOM 622 O O . ILE A 1 79 ? 14.344 4.033 -12.677 1.00 93.81 79 ILE A O 1
ATOM 626 N N . TYR A 1 80 ? 15.186 5.250 -10.973 1.00 92.50 80 TYR A N 1
ATOM 627 C CA . TYR A 1 80 ? 14.173 4.914 -9.977 1.00 92.50 80 TYR A CA 1
ATOM 628 C C . TYR A 1 80 ? 13.501 6.206 -9.513 1.00 92.50 80 TYR A C 1
ATOM 630 O O . TYR A 1 80 ? 14.160 7.042 -8.900 1.00 92.50 80 TYR A O 1
ATOM 638 N N . HIS A 1 81 ? 12.225 6.393 -9.844 1.00 89.31 81 HIS A N 1
ATOM 639 C CA . HIS A 1 81 ? 11.488 7.621 -9.508 1.00 89.31 81 HIS A CA 1
ATOM 640 C C . HIS A 1 81 ? 10.086 7.345 -8.957 1.00 89.31 81 HIS A C 1
ATOM 642 O O . HIS A 1 81 ? 9.665 8.052 -8.050 1.00 89.31 81 HIS A O 1
ATOM 648 N N . GLU A 1 82 ? 9.436 6.271 -9.412 1.00 90.50 82 GLU A N 1
ATOM 649 C CA . GLU A 1 82 ? 8.194 5.747 -8.830 1.00 90.50 82 GLU A CA 1
ATOM 650 C C . GLU A 1 82 ? 8.418 4.379 -8.172 1.00 90.50 82 GLU A C 1
ATOM 652 O O . GLU A 1 82 ? 9.383 3.670 -8.489 1.00 90.50 82 GLU A O 1
ATOM 657 N N . MET A 1 83 ? 7.507 3.961 -7.288 1.00 91.00 83 MET A N 1
ATOM 658 C CA . MET A 1 83 ? 7.565 2.634 -6.651 1.00 91.00 83 MET A CA 1
ATOM 659 C C . MET A 1 83 ? 7.584 1.503 -7.695 1.00 91.00 83 MET A C 1
ATOM 661 O O . MET A 1 83 ? 8.345 0.541 -7.555 1.00 91.00 83 MET A O 1
ATOM 665 N N . THR A 1 84 ? 6.825 1.667 -8.780 1.00 92.62 84 THR A N 1
ATOM 666 C CA . THR A 1 84 ? 6.697 0.724 -9.906 1.00 92.62 84 THR A CA 1
ATOM 667 C C . THR A 1 84 ? 7.992 0.536 -10.699 1.00 92.62 84 THR A C 1
ATOM 669 O O . THR A 1 84 ? 8.222 -0.525 -11.287 1.00 92.62 84 THR A O 1
ATOM 672 N N . THR A 1 85 ? 8.903 1.515 -10.641 1.00 93.31 85 THR A N 1
ATOM 673 C CA . THR A 1 85 ? 10.246 1.413 -11.237 1.00 93.31 85 THR A CA 1
ATOM 674 C C . THR A 1 85 ? 11.233 0.615 -10.383 1.00 93.31 85 THR A C 1
ATOM 676 O O . THR A 1 85 ? 12.321 0.244 -10.847 1.00 93.31 85 THR A O 1
ATOM 679 N N . GLY A 1 86 ? 10.866 0.333 -9.129 1.00 93.56 86 GLY A N 1
ATOM 680 C CA . GLY A 1 86 ? 11.689 -0.345 -8.138 1.00 93.56 86 GLY A CA 1
ATOM 681 C C . GLY A 1 86 ? 12.098 -1.755 -8.557 1.00 93.56 86 GLY A C 1
ATOM 682 O O . GLY A 1 86 ? 11.346 -2.496 -9.193 1.00 93.56 86 GLY A O 1
ATOM 683 N N . LYS A 1 87 ? 13.312 -2.161 -8.171 1.00 94.31 87 LYS A N 1
ATOM 684 C CA . LYS A 1 87 ? 13.806 -3.520 -8.437 1.00 94.31 87 LYS A CA 1
ATOM 685 C C . LYS A 1 87 ? 12.910 -4.574 -7.776 1.00 94.31 87 LYS A C 1
ATOM 687 O O . LYS A 1 87 ? 12.456 -5.474 -8.470 1.00 94.31 87 LYS A O 1
ATOM 692 N N . LEU A 1 88 ? 12.593 -4.390 -6.491 1.00 93.31 88 LEU A N 1
ATOM 693 C CA . LEU A 1 88 ? 11.722 -5.296 -5.737 1.00 93.31 88 LEU A CA 1
ATOM 694 C C . LEU A 1 88 ? 10.317 -5.389 -6.346 1.00 93.31 88 LEU A C 1
ATOM 696 O O . LEU A 1 88 ? 9.743 -6.470 -6.382 1.00 93.31 88 LEU A O 1
ATOM 700 N N . TRP A 1 89 ? 9.778 -4.276 -6.853 1.00 94.69 89 TRP A N 1
ATOM 701 C CA . TRP A 1 89 ? 8.474 -4.263 -7.517 1.00 94.69 89 TRP A CA 1
ATOM 702 C C . TRP A 1 89 ? 8.469 -5.166 -8.749 1.00 94.69 89 TRP A C 1
ATOM 704 O O . TRP A 1 89 ? 7.590 -6.006 -8.890 1.00 94.69 89 TRP A O 1
ATOM 714 N N . ASN A 1 90 ? 9.489 -5.032 -9.603 1.00 93.62 90 ASN A N 1
ATOM 715 C CA . ASN A 1 90 ? 9.655 -5.882 -10.781 1.00 93.62 90 ASN A CA 1
ATOM 716 C C . ASN A 1 90 ? 9.786 -7.360 -10.385 1.00 93.62 90 ASN A C 1
ATOM 718 O O . ASN A 1 90 ? 9.040 -8.192 -10.881 1.00 93.62 90 ASN A O 1
ATOM 722 N N . GLU A 1 91 ? 10.684 -7.669 -9.447 1.00 94.88 91 GLU A N 1
ATOM 723 C CA . GLU A 1 91 ? 10.912 -9.047 -8.990 1.00 94.88 91 GLU A CA 1
ATOM 724 C C . GLU A 1 91 ? 9.654 -9.668 -8.377 1.00 94.88 91 GLU A C 1
ATOM 726 O O . GLU A 1 91 ? 9.373 -10.837 -8.611 1.00 94.88 91 GLU A O 1
ATOM 731 N N . THR A 1 92 ? 8.872 -8.891 -7.627 1.00 95.00 92 THR A N 1
ATOM 732 C CA . THR A 1 92 ? 7.624 -9.369 -7.020 1.00 95.00 92 THR A CA 1
ATOM 733 C C . THR A 1 92 ? 6.541 -9.566 -8.078 1.00 95.00 92 THR A C 1
ATOM 735 O O . THR A 1 92 ? 5.866 -10.593 -8.065 1.00 95.00 92 THR A O 1
ATOM 738 N N . GLN A 1 93 ? 6.396 -8.627 -9.018 1.00 94.94 93 GLN A N 1
ATOM 739 C CA . GLN A 1 93 ? 5.433 -8.716 -10.118 1.00 94.94 93 GLN A CA 1
ATOM 740 C C . GLN A 1 93 ? 5.679 -9.955 -10.994 1.00 94.94 93 GLN A C 1
ATOM 742 O O . GLN A 1 93 ? 4.714 -10.606 -11.389 1.00 94.94 93 GLN A O 1
ATOM 747 N N . ASP A 1 94 ? 6.944 -10.330 -11.217 1.00 94.56 94 ASP A N 1
ATOM 748 C CA . ASP A 1 94 ? 7.330 -11.532 -11.974 1.00 94.56 94 ASP A CA 1
ATOM 749 C C . ASP A 1 94 ? 6.893 -12.847 -11.289 1.00 94.56 94 ASP A C 1
ATOM 751 O O . ASP A 1 94 ? 6.807 -13.888 -11.940 1.00 94.56 94 ASP A O 1
ATOM 755 N N . THR A 1 95 ? 6.596 -12.824 -9.982 1.00 96.19 95 THR A N 1
ATOM 756 C CA . THR A 1 95 ? 6.086 -14.000 -9.243 1.00 96.19 95 THR A CA 1
ATOM 757 C C . THR A 1 95 ? 4.562 -14.132 -9.262 1.00 96.19 95 THR A C 1
ATOM 759 O O . THR A 1 95 ? 4.029 -15.157 -8.829 1.00 96.19 95 THR A O 1
ATOM 762 N N . LEU A 1 96 ? 3.847 -13.105 -9.730 1.00 95.81 96 LEU A N 1
ATOM 763 C CA . LEU A 1 96 ? 2.388 -13.076 -9.728 1.00 95.81 96 LEU A CA 1
ATOM 764 C C . LEU A 1 96 ? 1.807 -13.820 -10.945 1.00 95.81 96 LEU A C 1
ATOM 766 O O . LEU A 1 96 ? 2.434 -13.882 -12.003 1.00 95.81 96 LEU A O 1
ATOM 770 N N . PRO A 1 97 ? 0.593 -14.390 -10.828 1.00 96.94 97 PRO A N 1
ATOM 771 C CA . PRO A 1 97 ? -0.075 -15.021 -11.961 1.00 96.94 97 PRO A CA 1
ATOM 772 C C . PRO A 1 97 ? -0.396 -14.002 -13.061 1.00 96.94 97 PRO A C 1
ATOM 774 O O . PRO A 1 97 ? -0.589 -12.813 -12.805 1.00 96.94 97 PRO A O 1
ATOM 777 N N . ALA A 1 98 ? -0.518 -14.489 -14.297 1.00 93.81 98 ALA A N 1
ATOM 778 C CA . ALA A 1 98 ? -0.897 -13.655 -15.432 1.00 93.81 98 ALA A CA 1
ATOM 779 C C . ALA A 1 98 ? -2.218 -12.909 -15.161 1.00 93.81 98 ALA A C 1
ATOM 781 O O . ALA A 1 98 ? -3.203 -13.507 -14.726 1.00 93.81 98 ALA A O 1
ATOM 782 N N . GLY A 1 99 ? -2.226 -11.601 -15.428 1.00 92.19 99 GLY A N 1
ATOM 783 C CA . GLY A 1 99 ? -3.372 -10.719 -15.186 1.00 92.19 99 GLY A CA 1
ATOM 784 C C . GLY A 1 99 ? -3.479 -10.162 -13.761 1.00 92.19 99 GLY A C 1
ATOM 785 O O . GLY A 1 99 ? -4.382 -9.371 -13.504 1.00 92.19 99 GLY A O 1
ATOM 786 N N . ALA A 1 100 ? -2.582 -10.533 -12.842 1.00 94.44 100 ALA A N 1
ATOM 787 C CA . ALA A 1 100 ? -2.493 -9.897 -11.531 1.00 94.44 100 ALA A CA 1
ATOM 788 C C . ALA A 1 100 ? -1.526 -8.704 -11.546 1.00 94.44 100 ALA A C 1
ATOM 790 O O . ALA A 1 100 ? -0.467 -8.754 -12.169 1.00 94.44 100 ALA A O 1
ATOM 791 N N . THR A 1 101 ? -1.869 -7.663 -10.789 1.00 93.69 101 THR A N 1
ATOM 792 C CA . THR A 1 101 ? -1.037 -6.476 -10.559 1.00 93.69 101 THR A CA 1
ATOM 793 C C . THR A 1 101 ? -0.641 -6.409 -9.093 1.00 93.69 101 THR A C 1
ATOM 795 O O . THR A 1 101 ? -1.468 -6.627 -8.203 1.00 93.69 101 THR A O 1
ATOM 798 N N . LEU A 1 102 ? 0.617 -6.065 -8.838 1.00 94.69 102 LEU A N 1
ATOM 799 C CA . LEU A 1 102 ? 1.087 -5.738 -7.503 1.00 94.69 102 LEU A CA 1
ATOM 800 C C . LEU A 1 102 ? 0.466 -4.415 -7.025 1.00 94.69 102 LEU A C 1
ATOM 802 O O . LEU A 1 102 ? 0.573 -3.389 -7.695 1.00 94.69 102 LEU A O 1
ATOM 806 N N . ALA A 1 103 ? -0.155 -4.434 -5.845 1.00 93.38 103 ALA A N 1
ATOM 807 C CA . ALA A 1 103 ? -0.640 -3.239 -5.163 1.00 93.38 103 ALA A CA 1
ATOM 808 C C . ALA A 1 103 ? 0.297 -2.894 -3.998 1.00 93.38 103 ALA A C 1
ATOM 810 O O . ALA A 1 103 ? 0.353 -3.617 -3.001 1.00 93.38 103 ALA A O 1
ATOM 811 N N . GLY A 1 104 ? 1.056 -1.806 -4.123 1.00 93.75 104 GLY A N 1
ATOM 812 C CA . GLY A 1 104 ? 2.001 -1.389 -3.088 1.00 93.75 104 GLY A CA 1
ATOM 813 C C . GLY A 1 104 ? 1.293 -0.611 -1.991 1.00 93.75 104 GLY A C 1
ATOM 814 O O . GLY A 1 104 ? 0.789 0.466 -2.264 1.00 93.75 104 GLY A O 1
ATOM 815 N N . ILE A 1 105 ? 1.270 -1.104 -0.754 1.00 94.69 105 ILE A N 1
ATOM 816 C CA . ILE A 1 105 ? 0.639 -0.391 0.368 1.00 94.69 105 ILE A CA 1
ATOM 817 C C . ILE A 1 105 ? 1.682 0.489 1.062 1.00 94.69 105 ILE A C 1
ATOM 819 O O . ILE A 1 105 ? 2.703 -0.010 1.535 1.00 94.69 105 ILE A O 1
ATOM 823 N N . ILE A 1 106 ? 1.406 1.789 1.157 1.00 94.38 106 ILE A N 1
ATOM 824 C CA . ILE A 1 106 ? 2.194 2.748 1.936 1.00 94.38 106 ILE A CA 1
ATOM 825 C C . ILE A 1 106 ? 1.421 3.060 3.214 1.00 94.38 106 ILE A C 1
ATOM 827 O O . ILE A 1 106 ? 0.270 3.490 3.147 1.00 94.38 106 ILE A O 1
ATOM 831 N N . LEU A 1 107 ? 2.062 2.872 4.367 1.00 94.88 107 LEU A N 1
ATOM 832 C CA . LEU A 1 107 ? 1.528 3.258 5.670 1.00 94.88 107 LEU A CA 1
ATOM 833 C C . LEU A 1 107 ? 2.364 4.391 6.257 1.00 94.88 107 LEU A C 1
ATOM 835 O O . LEU A 1 107 ? 3.593 4.337 6.231 1.00 94.88 107 LEU A O 1
ATOM 839 N N . SER A 1 108 ? 1.697 5.396 6.811 1.00 93.44 108 SER A N 1
ATOM 840 C CA . SER A 1 108 ? 2.338 6.490 7.540 1.00 93.44 108 SER A CA 1
ATOM 841 C C . SER A 1 108 ? 1.575 6.744 8.829 1.00 93.44 108 SER A C 1
ATOM 843 O O . SER A 1 108 ? 0.351 6.664 8.838 1.00 93.44 108 SER A O 1
ATOM 845 N N . SER A 1 109 ? 2.271 7.043 9.919 1.00 92.00 109 SER A N 1
ATOM 846 C CA . SER A 1 109 ? 1.636 7.399 11.183 1.00 92.00 109 SER A CA 1
ATOM 847 C C . SER A 1 109 ? 2.173 8.732 11.663 1.00 92.00 109 SER A C 1
ATOM 849 O O . SER A 1 109 ? 3.368 8.999 11.550 1.00 92.00 109 SER A O 1
ATOM 851 N N . ASP A 1 110 ? 1.281 9.553 12.201 1.00 88.38 110 ASP A N 1
ATOM 852 C CA . ASP A 1 110 ? 1.634 10.814 12.837 1.00 88.38 110 ASP A CA 1
ATOM 853 C C . ASP A 1 110 ? 0.896 10.929 14.170 1.00 88.38 110 ASP A C 1
ATOM 855 O O . ASP A 1 110 ? -0.204 10.397 14.320 1.00 88.38 110 ASP A O 1
ATOM 859 N N . LYS A 1 111 ? 1.499 11.596 15.154 1.00 86.69 111 LYS A N 1
ATOM 860 C CA . LYS A 1 111 ? 0.864 11.831 16.455 1.00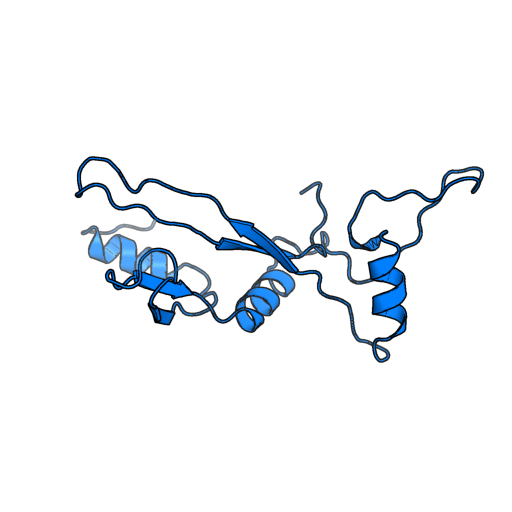 86.69 111 LYS A CA 1
ATOM 861 C C . LYS A 1 111 ? 0.122 13.157 16.401 1.00 86.69 111 LYS A C 1
ATOM 863 O O . LYS A 1 111 ? 0.741 14.215 16.335 1.00 86.69 111 LYS A O 1
ATOM 868 N N . THR A 1 112 ? -1.196 13.116 16.540 1.00 81.12 112 THR A N 1
ATOM 869 C CA . THR A 1 112 ? -2.035 14.311 16.520 1.00 81.12 112 THR A CA 1
ATOM 870 C C . THR A 1 112 ? -2.662 14.569 17.889 1.00 81.12 112 THR A C 1
ATOM 872 O O . THR A 1 112 ? -3.191 13.682 18.560 1.00 81.12 112 THR A O 1
ATOM 875 N N . HIS A 1 113 ? -2.597 15.819 18.342 1.00 75.62 113 HIS A N 1
ATOM 876 C CA . HIS A 1 113 ? -3.267 16.254 19.565 1.00 75.62 113 HIS A CA 1
ATOM 877 C C . HIS A 1 113 ? -4.692 16.716 19.225 1.00 75.62 113 HIS A C 1
ATOM 879 O O . HIS A 1 113 ? -4.871 17.712 18.522 1.00 75.62 113 HIS A O 1
ATOM 885 N N . LEU A 1 114 ? -5.719 16.028 19.735 1.00 66.44 114 LEU A N 1
ATOM 886 C CA . LEU A 1 114 ? -7.110 16.478 19.632 1.00 66.44 114 LEU A CA 1
ATOM 887 C C . LEU A 1 114 ? -7.356 17.551 20.697 1.00 66.44 114 LEU A C 1
ATOM 889 O O . LEU A 1 114 ? -7.658 17.224 21.835 1.00 66.44 114 LEU A O 1
ATOM 893 N N . SER A 1 115 ? -7.149 18.810 20.301 1.00 55.19 115 SER A N 1
ATOM 894 C CA . SER A 1 115 ? -7.450 20.092 20.969 1.00 55.19 115 SER A CA 1
ATOM 895 C C . SER A 1 115 ? -7.512 20.166 22.515 1.00 55.19 115 SER A C 1
ATOM 897 O O . SER A 1 115 ? -8.171 19.417 23.235 1.00 55.19 115 SER A O 1
ATOM 899 N N . VAL A 1 116 ? -6.902 21.230 23.037 1.00 52.44 116 VAL A N 1
ATOM 900 C CA . VAL A 1 116 ? -6.700 21.518 24.471 1.00 52.44 116 VAL A CA 1
ATOM 901 C C . VAL A 1 116 ? -8.008 21.645 25.284 1.00 52.44 116 VAL A C 1
ATOM 903 O O . VAL A 1 116 ? -7.986 21.559 26.506 1.00 52.44 116 VAL A O 1
ATOM 906 N N . PHE A 1 117 ? -9.169 21.800 24.636 1.00 52.22 117 PHE A N 1
ATOM 907 C CA . PHE A 1 117 ? -10.447 22.087 25.306 1.00 52.22 117 PHE A CA 1
ATOM 908 C C . PHE A 1 117 ? -11.266 20.857 25.735 1.00 52.22 117 PHE A C 1
ATOM 910 O O . PHE A 1 117 ? -12.281 21.023 26.406 1.00 52.22 117 PHE A O 1
ATOM 917 N N . SER A 1 118 ? -10.851 19.631 25.387 1.00 53.00 118 SER A N 1
ATOM 918 C CA . SER A 1 118 ? -11.627 18.405 25.674 1.00 53.00 118 SER A CA 1
ATOM 919 C C . SER A 1 118 ? -10.872 17.321 26.460 1.00 53.00 118 SER A C 1
ATOM 921 O O . SER A 1 118 ? -11.280 16.158 26.476 1.00 53.00 118 SER A O 1
ATOM 923 N N . GLY A 1 119 ? -9.798 17.709 27.159 1.00 53.56 119 GLY A N 1
ATOM 924 C CA . GLY A 1 119 ? -9.107 16.841 28.120 1.00 53.56 119 GLY A CA 1
ATOM 925 C C . GLY A 1 119 ? -7.885 16.097 27.575 1.00 53.56 119 GLY A C 1
ATOM 926 O O . GLY A 1 119 ? -7.762 14.903 27.817 1.00 53.56 119 GLY A O 1
ATOM 927 N N . ASN A 1 120 ? -6.980 16.788 26.865 1.00 62.44 120 ASN A N 1
ATOM 928 C CA . ASN A 1 120 ? -5.665 16.265 26.447 1.00 62.44 120 ASN A CA 1
ATOM 929 C C . ASN A 1 120 ? -5.703 14.895 25.743 1.00 62.44 120 ASN A C 1
ATOM 931 O O . ASN A 1 120 ? -4.854 14.036 25.980 1.00 62.44 120 ASN A O 1
ATOM 935 N N . LYS A 1 121 ? -6.671 14.680 24.849 1.00 68.94 121 LYS A N 1
ATOM 936 C CA . LYS A 1 121 ? -6.730 13.441 24.069 1.00 68.94 121 LYS A CA 1
ATOM 937 C C . LYS A 1 121 ? -5.706 13.479 22.939 1.00 68.94 121 LYS A C 1
ATOM 939 O O . LYS A 1 121 ? -5.603 14.454 22.195 1.00 68.94 121 LYS A O 1
ATOM 944 N N . VAL A 1 122 ? -4.951 12.398 22.810 1.00 76.19 122 VAL A N 1
ATOM 945 C CA . VAL A 1 122 ? -3.994 12.181 21.726 1.00 76.19 122 VAL A CA 1
ATOM 946 C C . VAL A 1 122 ? -4.549 11.092 20.823 1.00 76.19 122 VAL A C 1
ATOM 948 O O . VAL A 1 122 ? -5.055 10.082 21.310 1.00 76.19 122 VAL A O 1
ATOM 951 N N . MET A 1 123 ? -4.447 11.292 19.515 1.00 84.19 123 MET A N 1
ATOM 952 C CA . MET A 1 123 ? -4.712 10.263 18.521 1.00 84.19 123 MET A CA 1
ATOM 953 C C . MET A 1 123 ? -3.433 9.981 17.741 1.00 84.19 123 MET A C 1
ATOM 955 O O . MET A 1 123 ? -2.622 10.867 17.488 1.00 84.19 123 MET A O 1
ATOM 959 N N . HIS A 1 124 ? -3.257 8.723 17.365 1.00 87.69 124 HIS A N 1
ATOM 960 C CA . HIS A 1 124 ? -2.169 8.277 16.507 1.00 87.69 124 HIS A CA 1
ATOM 961 C C . HIS A 1 124 ? -2.782 7.727 15.219 1.00 87.69 124 HIS A C 1
ATOM 963 O O . HIS A 1 124 ? -2.978 6.514 15.113 1.00 87.69 124 HIS A O 1
ATOM 969 N N . PRO A 1 125 ? -3.199 8.588 14.271 1.00 90.31 125 PRO A N 1
ATOM 970 C CA . PRO A 1 125 ? -3.674 8.112 12.984 1.00 90.31 125 PRO A CA 1
ATOM 971 C C . PRO A 1 125 ? -2.609 7.268 12.278 1.00 90.31 125 PRO A C 1
ATOM 973 O O . PRO A 1 125 ? -1.410 7.554 12.330 1.00 90.31 125 PRO A O 1
ATOM 976 N N . VAL A 1 126 ? -3.085 6.239 11.583 1.00 91.56 126 VAL A N 1
ATOM 977 C CA . VAL A 1 126 ? -2.328 5.515 10.564 1.00 91.56 126 VAL A CA 1
ATOM 978 C C . VAL A 1 126 ? -3.026 5.778 9.238 1.00 91.56 126 VAL A C 1
ATOM 980 O O . VAL A 1 126 ? -4.180 5.399 9.044 1.00 91.56 126 VAL A O 1
ATOM 983 N N . TYR A 1 127 ? -2.330 6.460 8.342 1.00 91.50 127 TYR A N 1
ATOM 984 C CA . TYR A 1 127 ? -2.759 6.730 6.981 1.00 91.50 127 TYR A CA 1
ATOM 985 C C . TYR A 1 127 ? -2.301 5.606 6.059 1.00 91.50 127 TYR A C 1
ATOM 987 O O . TYR A 1 127 ? -1.226 5.034 6.246 1.00 91.50 127 TYR A O 1
ATOM 995 N N . MET A 1 128 ? -3.112 5.324 5.044 1.00 93.31 128 MET A N 1
ATOM 996 C CA . MET A 1 128 ? -2.832 4.336 4.011 1.00 93.31 128 MET A CA 1
ATOM 997 C C . MET A 1 128 ? -2.938 4.992 2.636 1.00 93.31 128 MET A C 1
ATOM 999 O O . MET A 1 128 ? -3.891 5.723 2.376 1.00 93.31 128 MET A O 1
ATOM 1003 N N . SER A 1 129 ? -1.985 4.696 1.758 1.00 93.69 129 SER A N 1
ATOM 1004 C CA . SER A 1 129 ? -2.035 5.033 0.334 1.00 93.69 129 SER A CA 1
ATOM 1005 C C . SER A 1 129 ? -1.520 3.862 -0.505 1.00 93.69 129 SER A C 1
ATOM 1007 O O . SER A 1 129 ? -0.994 2.884 0.038 1.00 93.69 129 SER A O 1
ATOM 1009 N N . LEU A 1 130 ? -1.667 3.958 -1.825 1.00 95.06 130 LEU A N 1
ATOM 1010 C CA . LEU A 1 130 ? -1.105 3.005 -2.771 1.00 95.06 130 LEU A CA 1
ATOM 1011 C C . LEU A 1 130 ? 0.102 3.608 -3.486 1.00 95.06 130 LEU A C 1
ATOM 1013 O O . LEU A 1 130 ? 0.018 4.696 -4.037 1.00 95.06 130 LEU A O 1
ATOM 1017 N N . GLY A 1 131 ? 1.201 2.863 -3.555 1.00 93.38 131 GLY A N 1
ATOM 1018 C CA . GLY A 1 131 ? 2.360 3.197 -4.386 1.00 93.38 131 GLY A CA 1
ATOM 1019 C C . GLY A 1 131 ? 2.120 3.067 -5.884 1.00 93.38 131 GLY A C 1
ATOM 1020 O O . GLY A 1 131 ? 3.007 3.383 -6.664 1.00 93.38 131 GLY A O 1
ATOM 1021 N N . ASN A 1 132 ? 0.949 2.564 -6.269 1.00 94.44 132 ASN A N 1
ATOM 1022 C CA . ASN A 1 132 ? 0.460 2.592 -7.640 1.00 94.44 132 ASN A CA 1
ATOM 1023 C C . ASN A 1 132 ? 0.023 4.000 -8.051 1.00 94.44 132 ASN A C 1
ATOM 1025 O O . ASN A 1 132 ? -0.034 4.275 -9.239 1.00 94.44 132 ASN A O 1
ATOM 1029 N N . ILE A 1 133 ? -0.317 4.867 -7.095 1.00 93.06 133 ILE A N 1
ATOM 1030 C CA . ILE A 1 133 ? -0.750 6.233 -7.375 1.00 93.06 133 ILE A CA 1
ATOM 1031 C C . ILE A 1 133 ? 0.485 7.076 -7.698 1.00 93.06 133 ILE A C 1
ATOM 1033 O O . ILE A 1 133 ? 1.432 7.113 -6.907 1.00 93.06 133 ILE A O 1
ATOM 1037 N N . GLN A 1 134 ? 0.467 7.747 -8.847 1.00 89.50 134 GLN A N 1
ATOM 1038 C CA . GLN A 1 134 ? 1.584 8.564 -9.309 1.00 89.50 134 GLN A CA 1
ATOM 1039 C C . GLN A 1 134 ? 1.814 9.764 -8.385 1.00 89.50 134 GLN A C 1
ATOM 1041 O O . GLN A 1 134 ? 0.882 10.408 -7.900 1.00 89.50 134 GLN A O 1
ATOM 1046 N N . LYS A 1 135 ? 3.087 10.083 -8.134 1.00 80.62 135 LYS A N 1
ATOM 1047 C CA . LYS A 1 135 ? 3.469 11.116 -7.162 1.00 80.62 135 LYS A CA 1
ATOM 1048 C C . LYS A 1 135 ? 3.069 12.540 -7.568 1.00 80.62 135 LYS A C 1
ATOM 1050 O O . LYS A 1 135 ? 2.968 13.399 -6.699 1.00 80.62 135 LYS A O 1
ATOM 1055 N N . HIS A 1 136 ? 2.937 12.816 -8.863 1.00 72.12 136 HIS A N 1
ATOM 1056 C CA . HIS A 1 136 ? 2.791 14.172 -9.400 1.00 72.12 136 HIS A CA 1
ATOM 1057 C C . HIS A 1 136 ? 1.336 14.638 -9.555 1.00 72.12 136 HIS A C 1
ATOM 1059 O O . HIS A 1 136 ? 1.087 15.608 -10.272 1.00 72.12 136 HIS A O 1
ATOM 1065 N N . MET A 1 137 ? 0.417 13.968 -8.860 1.00 53.41 137 MET A N 1
ATOM 1066 C CA . MET A 1 137 ? -0.949 14.442 -8.659 1.00 53.41 137 MET A CA 1
ATOM 1067 C C . MET A 1 137 ? -1.012 15.713 -7.804 1.00 53.41 137 MET A C 1
ATOM 1069 O O . MET A 1 137 ? -0.156 15.875 -6.901 1.00 53.41 137 MET A O 1
#

Foldseek 3Di:
DDDDDDPVRVVVVVCVPDDDAFDKDKDWDADPVHNVDIDIDIDGDVVSVLVCQVPPPVQVVQFAQAQDWDADPVNPDTDDDAPSNDPVLNVVQVPDDPPHGDWAKDKDWDKDFPDPPPPGDIDIDIDIDTSRGHPPD

Organism: NCBI:txid1448309

Sequence (137 aa):
MLSFTSAKEMHAQTEKAMVQGPIWTSQIITLKEAEDELQVMFFHNPVQCVKELLGNPAFAGEMDYEASKVFTVDRAMRIYHEMTTGKLWNETQDTLPAGATLAGIILSSDKTHLSVFSGNKVMHPVYMSLGNIQKHM

pLDDT: mean 85.8, std 11.89, range [47.62, 96.94]